Protein AF-A0A7J9EV15-F1 (afdb_monomer)

Sequence (90 aa):
SQANPLNSLFHSHYEGNWVHLFSDGAVARDFRNASVGRMVRDQFENWILGFNHYLGICSPLEVEFCGILDGLIVLLNKGYKRATIQTNNL

Solvent-accessible surface area (backbone atoms only — not comparable to full-atom values): 5222 Å² total; per-residue (Å²): 134,84,80,58,74,68,58,56,62,62,59,61,58,72,85,59,53,41,31,39,39,39,29,46,53,47,60,43,87,90,76,31,39,23,36,19,43,36,39,36,23,41,85,81,72,45,81,73,51,72,55,73,48,79,69,42,74,54,52,73,68,53,35,37,51,54,29,49,50,54,48,50,53,54,38,50,77,69,68,47,84,43,72,49,81,45,68,87,78,132

Organism: NCBI:txid34281

InterPro domains:
  IPR002156 Ribonuclease H domain [PF13456] (23-88)
  IPR036397 Ribonuclease H superfamily [G3DSA:3.30.420.10] (17-89)
  IPR044730 Ribonuclease H-like domain, plant type [cd06222] (21-89)
  IPR053151 Ribonuclease H-like [PTHR47723] (17-90)

Radius of gyration: 16.65 Å; Cα contacts (8 Å, |Δi|>4): 155; chains: 1; bounding box: 41×20×52 Å

pLDDT: mean 81.0, std 16.33, range [42.03, 94.12]

Nearest PDB structures (foldseek):
  4e19-assembly2_B  TM=9.178E-01  e=1.525E-05  Halobacterium salinarum NRC-1
  4h8k-assembly1_B  TM=8.929E-01  e=3.132E-05  uncultured organism
  3u3g-assembly3_C  TM=8.761E-01  e=1.505E-04  uncultured organism
  5i4a-assembly2_C  TM=6.050E-01  e=1.204E-02  Marinitoga piezophila KA3
  5ux0-assembly2_D  TM=5.792E-01  e=1.056E-02  Marinitoga piezophila

Secondary structure (DSSP, 8-state):
-PPPHHHHHHHTTTS--EEEEEEEEEE-TTT-EEEEEEEEEETTS-EEEEEEEEEEE--HHHHHHHHHHHHHHHHHHTT--EEEEEES--

Mean predicted aligned error: 9.3 Å

Structure (mmCIF, N/CA/C/O backbone):
data_AF-A0A7J9EV15-F1
#
_entry.id   AF-A0A7J9EV15-F1
#
loop_
_atom_site.group_PDB
_atom_site.id
_atom_site.type_symbol
_atom_site.label_atom_id
_atom_site.label_alt_id
_atom_site.label_comp_id
_atom_site.label_asym_id
_atom_site.label_entity_id
_atom_site.label_seq_id
_atom_site.pdbx_PDB_ins_code
_atom_site.Cartn_x
_atom_site.Cartn_y
_atom_site.Cartn_z
_atom_site.occupancy
_atom_site.B_iso_or_equiv
_atom_site.auth_seq_id
_atom_site.auth_comp_id
_atom_site.auth_asym_id
_atom_site.auth_atom_id
_atom_site.pdbx_PDB_model_num
ATOM 1 N N . SER A 1 1 ? -25.926 -10.834 32.770 1.00 42.75 1 SER A N 1
ATOM 2 C CA . SER A 1 1 ? -26.219 -10.318 31.420 1.00 42.75 1 SER A CA 1
ATOM 3 C C . SER A 1 1 ? -25.122 -10.802 30.490 1.00 42.75 1 SER A C 1
ATOM 5 O O . SER A 1 1 ? -23.968 -10.448 30.684 1.00 42.75 1 SER A O 1
ATOM 7 N N . GLN A 1 2 ? -25.436 -11.692 29.549 1.00 45.25 2 GLN A N 1
ATOM 8 C CA . GLN A 1 2 ? -24.468 -12.083 28.521 1.00 45.25 2 GLN A CA 1
ATOM 9 C C . GLN A 1 2 ? -24.366 -10.933 27.515 1.00 45.25 2 GLN A C 1
ATOM 11 O O . GLN A 1 2 ? -25.381 -10.494 26.975 1.00 45.25 2 GLN A O 1
ATOM 16 N N . ALA A 1 3 ? -23.163 -10.390 27.333 1.00 49.06 3 ALA A N 1
ATOM 17 C CA . ALA A 1 3 ? -22.914 -9.375 26.321 1.00 49.06 3 ALA A CA 1
ATOM 18 C C . ALA A 1 3 ? -23.159 -9.984 24.934 1.00 49.06 3 ALA A C 1
ATOM 20 O O . ALA A 1 3 ? -22.655 -11.059 24.617 1.00 49.06 3 ALA A O 1
ATOM 21 N N . ASN A 1 4 ? -23.970 -9.301 24.129 1.00 54.62 4 ASN A N 1
ATOM 22 C CA . ASN A 1 4 ? -24.280 -9.698 22.762 1.00 54.62 4 ASN A CA 1
ATOM 23 C C . ASN A 1 4 ? -22.978 -9.612 21.931 1.00 54.62 4 ASN A C 1
ATOM 25 O O . ASN A 1 4 ? -22.393 -8.526 21.892 1.00 54.62 4 ASN A O 1
ATOM 29 N N . PRO A 1 5 ? -22.499 -10.688 21.277 1.00 54.12 5 PRO A N 1
ATOM 30 C CA . PRO A 1 5 ? -21.205 -10.692 20.575 1.00 54.12 5 PRO A CA 1
ATOM 31 C C . PRO A 1 5 ? -21.127 -9.673 19.424 1.00 54.12 5 PRO A C 1
ATOM 33 O O . PRO A 1 5 ? -20.044 -9.280 19.001 1.00 54.12 5 PRO A O 1
ATOM 36 N N . LEU A 1 6 ? -22.275 -9.181 18.953 1.00 50.66 6 LEU A N 1
ATOM 37 C CA . LEU A 1 6 ? -22.357 -8.089 17.984 1.00 50.66 6 LEU A CA 1
ATOM 38 C C . LEU A 1 6 ? -21.965 -6.731 18.590 1.00 50.66 6 LEU A C 1
ATOM 40 O O . LEU A 1 6 ? -21.335 -5.925 17.917 1.00 50.66 6 LEU A O 1
ATOM 44 N N . ASN A 1 7 ? -22.252 -6.482 19.871 1.00 44.22 7 ASN A N 1
ATOM 45 C CA . ASN A 1 7 ? -21.926 -5.206 20.517 1.00 44.22 7 ASN A CA 1
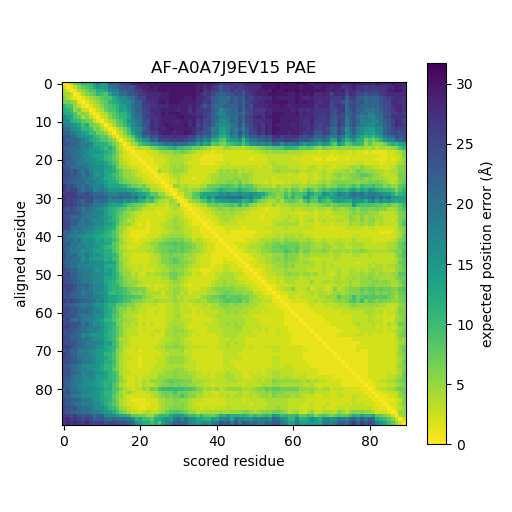ATOM 46 C C . ASN A 1 7 ? -20.425 -5.059 20.811 1.00 44.22 7 ASN A C 1
ATOM 48 O O . ASN A 1 7 ? -19.922 -3.937 20.786 1.00 44.22 7 ASN A O 1
ATOM 52 N N . SER A 1 8 ? -19.691 -6.158 21.026 1.00 48.84 8 SER A N 1
ATOM 53 C CA . SER A 1 8 ? -18.224 -6.103 21.140 1.00 48.84 8 SER A CA 1
ATOM 54 C C . SER A 1 8 ? -17.540 -5.835 19.797 1.00 48.84 8 SER A C 1
ATOM 56 O O . SER A 1 8 ? -16.483 -5.217 19.776 1.00 48.84 8 SER A O 1
ATOM 58 N N . LEU A 1 9 ? -18.165 -6.243 18.686 1.00 48.34 9 LEU A N 1
ATOM 59 C CA . LEU A 1 9 ? -17.697 -6.000 17.315 1.00 48.34 9 LEU A CA 1
ATOM 60 C C . LEU A 1 9 ? -17.773 -4.514 16.921 1.00 48.34 9 LEU A C 1
ATOM 62 O O . LEU A 1 9 ? -16.920 -4.020 16.188 1.00 48.34 9 LEU A O 1
ATOM 66 N N . PHE A 1 10 ? -18.765 -3.783 17.441 1.00 45.88 10 PHE A N 1
ATOM 67 C CA . PHE A 1 10 ? -18.901 -2.340 17.208 1.00 45.88 10 PHE A CA 1
ATOM 68 C C . PHE A 1 10 ? -18.099 -1.484 18.202 1.00 45.88 10 PHE A C 1
ATOM 70 O O . PHE A 1 10 ? -17.670 -0.388 17.842 1.00 45.88 10 PHE A O 1
ATOM 77 N N . HIS A 1 11 ? -17.857 -1.962 19.431 1.00 42.03 11 HIS A N 1
ATOM 78 C CA . HIS A 1 11 ? -17.043 -1.235 20.420 1.00 42.03 11 HIS A CA 1
ATOM 79 C C . HIS A 1 11 ? -15.529 -1.343 20.182 1.00 42.03 11 HIS A C 1
ATOM 81 O O . HIS A 1 11 ? -14.801 -0.423 20.542 1.00 42.03 11 HIS A O 1
ATOM 87 N N . SER A 1 12 ? -15.035 -2.392 19.515 1.00 47.59 12 SER A N 1
ATOM 88 C CA . SER A 1 12 ? -13.607 -2.502 19.166 1.00 47.59 12 SER A CA 1
ATOM 89 C C . SER A 1 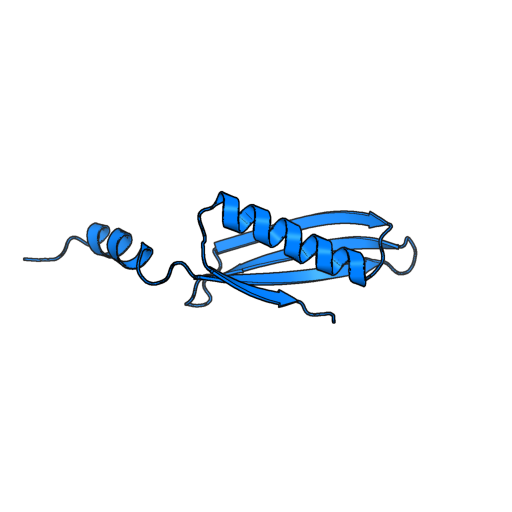12 ? -13.177 -1.581 18.017 1.00 47.59 12 SER A C 1
ATOM 91 O O . SER A 1 12 ? -11.985 -1.423 17.765 1.00 47.59 12 SER A O 1
ATOM 93 N N . HIS A 1 13 ? -14.127 -0.969 17.304 1.00 50.22 13 HIS A N 1
ATOM 94 C CA . HIS A 1 13 ? -13.851 -0.220 16.076 1.00 50.22 13 HIS A CA 1
ATOM 95 C C . HIS A 1 13 ? -13.418 1.239 16.312 1.00 50.22 13 HIS A C 1
ATOM 97 O O . HIS A 1 13 ? -12.908 1.885 15.394 1.00 50.22 13 HIS A O 1
ATOM 103 N N . TYR A 1 14 ? -13.620 1.772 17.524 1.00 50.69 14 TYR A N 1
ATOM 104 C CA . TYR A 1 14 ? -13.443 3.202 17.806 1.00 50.69 14 TYR A CA 1
ATOM 105 C C . TYR A 1 14 ? -12.165 3.566 18.574 1.00 50.69 14 TYR A C 1
ATOM 107 O O . TYR A 1 14 ? -11.665 4.675 18.388 1.00 50.69 14 TYR A O 1
ATOM 115 N N . GLU A 1 15 ? -11.573 2.662 19.358 1.00 50.47 15 GLU A N 1
ATOM 116 C CA . GLU A 1 15 ? -10.367 2.994 20.143 1.00 50.47 15 GLU A CA 1
ATOM 117 C C . GLU A 1 15 ? -9.037 2.706 19.423 1.00 50.47 15 GLU A C 1
ATOM 119 O O . GLU A 1 15 ? -7.999 3.248 19.799 1.00 50.47 15 GLU A O 1
ATOM 124 N N . GLY A 1 16 ? -9.059 1.980 18.302 1.00 57.25 16 GLY A N 1
ATOM 125 C CA . GLY A 1 16 ? -7.846 1.564 17.590 1.00 57.25 16 GLY A CA 1
ATOM 126 C C . GLY A 1 16 ? -7.973 1.593 16.072 1.00 57.25 16 GLY A C 1
ATOM 127 O O . GLY A 1 16 ? -7.582 0.636 15.421 1.00 57.25 16 GLY A O 1
ATOM 128 N N . ASN A 1 17 ? -8.531 2.655 15.475 1.00 73.19 17 ASN A N 1
ATOM 129 C CA . ASN A 1 17 ? -8.662 2.761 14.009 1.00 73.19 17 ASN A CA 1
ATOM 130 C C . ASN A 1 17 ? -7.340 3.176 13.319 1.00 73.19 17 ASN A C 1
ATOM 132 O O . ASN A 1 17 ? -7.281 4.172 12.588 1.00 73.19 17 ASN A O 1
ATOM 136 N N . TRP A 1 18 ? -6.263 2.465 13.651 1.00 84.81 18 TRP A N 1
ATOM 137 C CA . TRP A 1 18 ? -4.960 2.519 12.993 1.00 84.81 18 TRP A CA 1
ATOM 138 C C . TRP A 1 18 ? -4.753 1.272 12.133 1.00 84.81 18 TRP A C 1
ATOM 140 O O . TRP A 1 18 ? -5.234 0.188 12.461 1.00 84.81 18 TRP A O 1
ATOM 150 N N . VAL A 1 19 ? -4.067 1.447 11.011 1.00 92.81 19 VAL A N 1
ATOM 151 C CA . VAL A 1 19 ? -3.779 0.378 10.050 1.00 92.81 19 VAL A CA 1
ATOM 152 C C . VAL A 1 19 ? -2.334 0.446 9.588 1.00 92.81 19 VAL A C 1
ATOM 154 O O . VAL A 1 19 ? -1.711 1.508 9.611 1.00 92.81 19 VAL A O 1
ATOM 157 N N . HIS A 1 20 ? -1.815 -0.681 9.123 1.00 93.44 20 HIS A N 1
ATOM 158 C CA . HIS A 1 20 ? -0.503 -0.763 8.495 1.00 93.44 20 HIS A CA 1
ATOM 159 C C . HIS A 1 20 ? -0.676 -0.786 6.980 1.00 93.44 20 HIS A C 1
ATOM 161 O O . HIS A 1 20 ? -1.361 -1.662 6.455 1.00 93.44 20 HIS A O 1
ATOM 167 N N . LEU A 1 21 ? -0.079 0.179 6.284 1.00 94.12 21 LEU A N 1
ATOM 168 C CA . LEU A 1 21 ? -0.000 0.226 4.829 1.00 94.12 21 LEU A CA 1
ATOM 169 C C . LEU A 1 21 ? 1.391 -0.227 4.396 1.00 94.12 21 LEU A C 1
ATOM 171 O O . LEU A 1 21 ? 2.375 0.458 4.659 1.00 94.12 21 LEU A O 1
ATOM 175 N N . PHE A 1 22 ? 1.449 -1.338 3.679 1.00 92.56 22 PHE A N 1
ATOM 176 C CA . PHE A 1 22 ? 2.645 -1.827 3.009 1.00 92.56 22 PHE A CA 1
ATOM 177 C C . PHE A 1 22 ? 2.576 -1.434 1.537 1.00 92.56 22 PHE A C 1
ATOM 179 O O . PHE A 1 22 ? 1.544 -1.651 0.897 1.00 92.56 22 PHE A O 1
ATOM 186 N N . SER A 1 23 ? 3.660 -0.870 1.015 1.00 90.81 23 SER A N 1
ATOM 187 C CA . SER A 1 23 ? 3.833 -0.512 -0.393 1.00 90.81 23 SER A CA 1
ATOM 188 C C . SER A 1 23 ? 5.136 -1.115 -0.910 1.00 90.81 23 SER A C 1
ATOM 190 O O . SER A 1 23 ? 6.151 -1.046 -0.223 1.00 90.81 23 SER A O 1
ATOM 192 N N . ASP A 1 24 ? 5.087 -1.708 -2.098 1.00 88.31 24 ASP A N 1
ATOM 193 C CA . ASP A 1 24 ? 6.239 -2.287 -2.794 1.00 88.31 24 ASP A CA 1
ATOM 194 C C . ASP A 1 24 ? 6.190 -1.881 -4.268 1.00 88.31 24 ASP A C 1
ATOM 196 O O . ASP A 1 24 ? 5.308 -2.319 -5.021 1.00 88.31 24 ASP A O 1
ATOM 200 N N . GLY A 1 25 ? 7.090 -0.981 -4.659 1.00 87.62 25 GLY A N 1
ATOM 201 C CA . GLY A 1 25 ? 7.254 -0.541 -6.031 1.00 87.62 25 GLY A CA 1
ATOM 202 C C . GLY A 1 25 ? 8.236 -1.416 -6.808 1.00 87.62 25 GLY A C 1
ATOM 203 O O . GLY A 1 25 ? 9.381 -1.615 -6.416 1.00 87.62 25 GLY A O 1
ATOM 204 N N . ALA A 1 26 ? 7.824 -1.871 -7.990 1.00 88.94 26 ALA A N 1
ATOM 205 C CA . ALA A 1 26 ? 8.671 -2.623 -8.908 1.00 88.94 26 ALA A CA 1
ATOM 206 C C . ALA A 1 26 ? 8.785 -1.903 -10.254 1.00 88.94 26 ALA A C 1
ATOM 208 O O . ALA A 1 26 ? 7.772 -1.536 -10.848 1.00 88.94 26 ALA A O 1
ATOM 209 N N . VAL A 1 27 ? 10.013 -1.751 -10.765 1.00 87.56 27 VAL A N 1
ATOM 210 C CA . VAL A 1 27 ? 10.301 -1.206 -12.103 1.00 87.56 27 VAL A CA 1
ATOM 211 C C . VAL A 1 27 ? 11.067 -2.238 -12.929 1.00 87.56 27 VAL A C 1
ATOM 213 O O . VAL A 1 27 ? 12.145 -2.691 -12.542 1.00 87.56 27 VAL A O 1
ATOM 216 N N . ALA A 1 28 ? 10.529 -2.602 -14.091 1.00 86.31 28 ALA A N 1
ATOM 217 C CA . ALA A 1 28 ? 11.173 -3.491 -15.047 1.00 86.31 28 ALA A CA 1
ATOM 218 C C . ALA A 1 28 ? 12.381 -2.803 -15.701 1.00 86.31 28 ALA A C 1
ATOM 220 O O . ALA A 1 28 ? 12.275 -1.678 -16.188 1.00 86.31 28 ALA A O 1
ATOM 221 N N . ARG A 1 29 ? 13.527 -3.492 -15.770 1.00 77.69 29 ARG A N 1
ATOM 222 C CA . ARG A 1 29 ? 14.771 -2.927 -16.327 1.00 77.69 29 ARG A CA 1
ATOM 223 C C . ARG A 1 29 ? 14.684 -2.618 -17.823 1.00 77.69 29 ARG A C 1
ATOM 225 O O . ARG A 1 29 ? 15.207 -1.595 -18.249 1.00 77.69 29 ARG A O 1
ATOM 232 N N . ASP A 1 30 ? 14.003 -3.466 -18.589 1.00 78.50 30 ASP A N 1
ATOM 233 C CA . ASP A 1 30 ? 14.073 -3.428 -20.056 1.00 78.50 30 ASP A CA 1
ATOM 234 C C . ASP A 1 30 ? 13.140 -2.380 -20.673 1.00 78.50 30 ASP A C 1
ATOM 236 O O . ASP A 1 30 ? 13.515 -1.663 -21.597 1.00 78.50 30 ASP A O 1
ATOM 240 N N . PHE A 1 31 ? 11.926 -2.255 -20.131 1.00 74.69 31 PHE A N 1
ATOM 241 C CA . PHE A 1 31 ? 10.890 -1.355 -20.656 1.00 74.69 31 PHE A CA 1
ATOM 242 C C . PHE A 1 31 ? 10.607 -0.163 -19.739 1.00 74.69 31 PHE A C 1
ATOM 244 O O . PHE A 1 31 ? 9.770 0.671 -20.067 1.00 74.69 31 PHE A O 1
ATOM 251 N N . ARG A 1 32 ? 11.276 -0.094 -18.575 1.00 76.50 32 ARG A N 1
ATOM 252 C CA . ARG A 1 32 ? 11.013 0.876 -17.495 1.00 76.50 32 ARG A CA 1
ATOM 253 C C . ARG A 1 32 ? 9.562 0.896 -17.006 1.00 76.50 32 ARG A C 1
ATOM 255 O O . ARG A 1 32 ? 9.158 1.839 -16.336 1.00 76.50 32 ARG A O 1
ATOM 262 N N . ASN A 1 33 ? 8.792 -0.143 -17.322 1.00 86.06 33 ASN A N 1
ATOM 263 C CA . ASN A 1 33 ? 7.424 -0.282 -16.855 1.00 86.06 33 ASN A CA 1
ATOM 264 C C . ASN A 1 33 ? 7.415 -0.560 -15.361 1.00 86.06 33 ASN A C 1
ATOM 266 O O . ASN A 1 33 ? 8.138 -1.430 -14.881 1.00 86.06 33 ASN A O 1
ATOM 270 N N . ALA A 1 34 ? 6.556 0.151 -14.657 1.00 88.94 34 ALA A N 1
ATOM 271 C CA . ALA A 1 34 ? 6.461 0.122 -13.225 1.00 88.94 34 ALA A CA 1
ATOM 272 C C . ALA A 1 34 ? 5.062 -0.271 -12.773 1.00 88.94 34 ALA A C 1
ATOM 274 O O . ALA A 1 34 ? 4.039 0.094 -13.364 1.00 88.94 34 ALA A O 1
ATOM 275 N N . SER A 1 35 ? 5.033 -1.003 -11.675 1.00 90.44 35 SER A N 1
ATOM 276 C CA . SER A 1 35 ? 3.823 -1.355 -10.958 1.00 90.44 35 SER A CA 1
ATOM 277 C C . SER A 1 35 ? 4.094 -1.260 -9.476 1.00 90.44 35 SER A C 1
ATOM 279 O O . SER A 1 35 ? 5.197 -1.562 -9.030 1.00 90.44 35 SER A O 1
ATOM 281 N N . VAL A 1 36 ? 3.072 -0.912 -8.716 1.00 91.38 36 VAL A N 1
ATOM 282 C CA . VAL A 1 36 ? 3.153 -0.888 -7.264 1.00 91.38 36 VAL A CA 1
ATOM 283 C C . VAL A 1 36 ? 2.107 -1.808 -6.669 1.00 91.38 36 VAL A C 1
ATOM 285 O O . VAL A 1 36 ? 0.934 -1.768 -7.058 1.00 91.38 36 VAL A O 1
ATOM 288 N N . GLY A 1 37 ? 2.555 -2.658 -5.752 1.00 90.25 37 GLY A N 1
ATOM 289 C CA . GLY A 1 37 ? 1.705 -3.513 -4.946 1.00 90.25 37 GLY A CA 1
ATOM 290 C C . GLY A 1 37 ? 1.499 -2.930 -3.562 1.00 90.25 37 GLY A C 1
ATOM 291 O O . GLY A 1 37 ? 2.406 -2.335 -2.981 1.00 90.25 37 GLY A O 1
ATOM 292 N N . ARG A 1 38 ? 0.281 -3.066 -3.035 1.00 92.12 38 ARG A N 1
ATOM 293 C CA . ARG A 1 38 ? -0.078 -2.546 -1.715 1.00 92.12 38 ARG A CA 1
ATOM 294 C C . ARG A 1 38 ? -0.900 -3.535 -0.926 1.00 92.12 38 ARG A C 1
ATOM 296 O O . ARG A 1 38 ? -1.761 -4.231 -1.467 1.00 92.12 38 ARG A O 1
ATOM 303 N N . MET A 1 39 ? -0.683 -3.528 0.379 1.00 93.44 39 MET A N 1
ATOM 304 C CA . MET A 1 39 ? -1.422 -4.344 1.330 1.00 93.44 39 MET A CA 1
ATOM 305 C C . MET A 1 39 ? -1.733 -3.523 2.575 1.00 93.44 39 MET A C 1
ATOM 307 O O . MET A 1 39 ? -0.871 -2.824 3.096 1.00 93.44 39 MET A O 1
ATOM 311 N N . VAL A 1 40 ? -2.965 -3.628 3.061 1.00 92.31 40 VAL A N 1
ATOM 312 C CA . VAL A 1 40 ? -3.391 -3.017 4.319 1.00 92.31 40 VAL A CA 1
ATOM 313 C C . VAL A 1 40 ? -3.663 -4.111 5.338 1.00 92.31 40 VAL A C 1
ATOM 315 O O . VAL A 1 40 ? -4.379 -5.074 5.038 1.00 92.31 40 VAL A O 1
ATOM 318 N N . ARG A 1 41 ? -3.125 -3.943 6.544 1.00 92.56 41 ARG A N 1
ATOM 319 C CA . ARG A 1 41 ? -3.396 -4.804 7.696 1.00 92.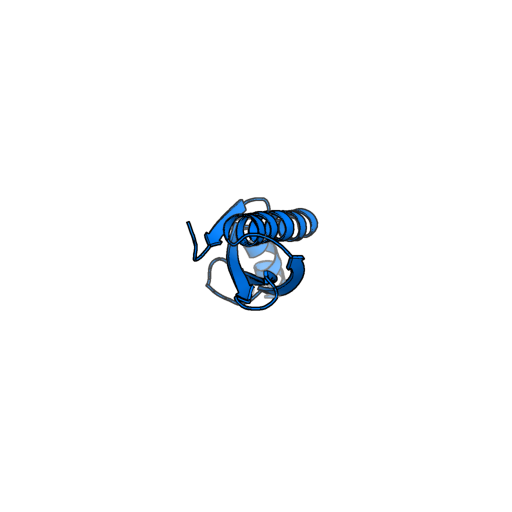56 41 ARG A CA 1
ATOM 320 C C . ARG A 1 41 ? -3.984 -4.020 8.854 1.00 92.56 41 ARG A C 1
ATOM 322 O O . ARG A 1 41 ? -3.753 -2.815 8.977 1.00 92.56 41 ARG A O 1
ATOM 329 N N . ASP A 1 42 ? -4.755 -4.710 9.682 1.00 89.50 42 ASP A N 1
ATOM 330 C CA . ASP A 1 42 ? -5.164 -4.171 10.971 1.00 89.50 42 ASP A CA 1
ATOM 331 C C . ASP A 1 42 ? -4.006 -4.235 11.978 1.00 89.50 42 ASP A C 1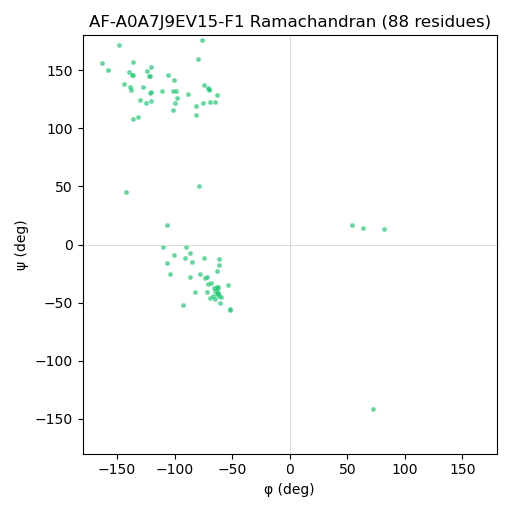
ATOM 333 O O . ASP A 1 42 ? -2.926 -4.759 11.708 1.00 89.50 42 ASP A O 1
ATOM 337 N N . GLN A 1 43 ? -4.256 -3.696 13.162 1.00 85.69 43 GLN A N 1
ATOM 338 C CA . 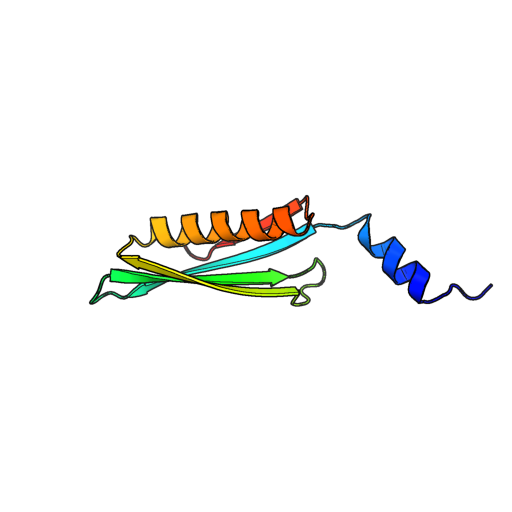GLN A 1 43 ? -3.332 -3.683 14.297 1.00 85.69 43 GLN A CA 1
ATOM 339 C C . GLN A 1 43 ? -2.921 -5.060 14.840 1.00 85.69 43 GLN A C 1
ATOM 341 O O . GLN A 1 43 ? -2.026 -5.150 15.674 1.00 85.69 43 GLN A O 1
ATOM 346 N N . PHE A 1 44 ? -3.613 -6.119 14.426 1.00 86.62 44 PHE A N 1
ATOM 347 C CA . PHE A 1 44 ? -3.348 -7.499 14.815 1.00 86.62 44 PHE A CA 1
ATOM 348 C C . PHE A 1 44 ? -2.714 -8.285 13.659 1.00 86.62 44 PHE A C 1
ATOM 350 O O . PHE A 1 44 ? -2.718 -9.513 13.685 1.00 86.62 44 PHE A O 1
ATOM 357 N N . GLU A 1 45 ? -2.180 -7.586 12.650 1.00 85.00 45 GLU A N 1
ATOM 358 C CA . GLU A 1 45 ? -1.582 -8.156 11.440 1.00 85.00 45 GLU A CA 1
ATOM 359 C C . GLU A 1 45 ? -2.563 -8.946 10.556 1.00 85.00 45 GLU A C 1
ATOM 361 O O . GLU A 1 45 ? -2.143 -9.638 9.623 1.00 85.00 45 GLU A O 1
ATOM 366 N N . ASN A 1 46 ? -3.877 -8.814 10.772 1.00 89.38 46 ASN A N 1
ATOM 367 C CA . ASN A 1 46 ? -4.855 -9.435 9.887 1.00 89.38 46 ASN A CA 1
ATOM 368 C C . ASN A 1 46 ? -4.930 -8.662 8.574 1.00 89.38 46 ASN A C 1
ATOM 370 O O . ASN A 1 46 ? -4.978 -7.428 8.544 1.00 89.38 46 ASN A O 1
ATOM 374 N N . TRP A 1 47 ? -4.991 -9.396 7.466 1.00 90.94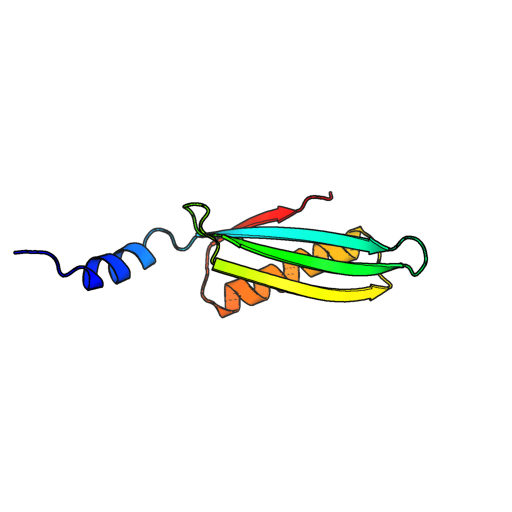 47 TRP A N 1
ATOM 375 C CA . TRP A 1 47 ? -5.137 -8.798 6.147 1.00 90.94 47 TRP A CA 1
ATOM 376 C C . TRP A 1 47 ? -6.531 -8.184 5.973 1.00 90.94 47 TRP A C 1
ATOM 378 O O . TRP A 1 47 ? -7.538 -8.879 6.080 1.00 90.94 47 TRP A O 1
ATOM 388 N N . ILE A 1 48 ? -6.581 -6.881 5.674 1.00 90.75 48 ILE A N 1
ATOM 389 C CA . ILE A 1 48 ? -7.828 -6.164 5.379 1.00 90.75 48 ILE A CA 1
ATOM 390 C C . ILE A 1 48 ? -8.086 -6.158 3.871 1.00 90.75 48 ILE A C 1
ATOM 392 O O . ILE A 1 48 ? -9.186 -6.479 3.425 1.00 90.75 48 ILE A O 1
ATOM 396 N N . LEU A 1 49 ? -7.096 -5.727 3.079 1.00 91.06 49 LEU A N 1
ATOM 397 C CA . LEU A 1 49 ? -7.207 -5.630 1.620 1.00 91.06 49 LEU A CA 1
ATOM 398 C C . LEU A 1 49 ?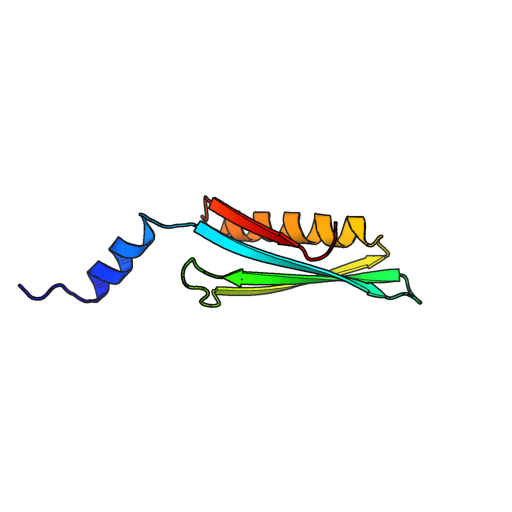 -5.843 -5.508 0.938 1.00 91.06 49 LEU A C 1
ATOM 400 O O . LEU A 1 49 ? -4.866 -5.071 1.546 1.00 91.06 49 LEU A O 1
ATOM 404 N N . GLY A 1 50 ? -5.772 -5.899 -0.331 1.00 91.06 50 GLY A N 1
ATOM 405 C CA . GLY A 1 50 ? -4.597 -5.728 -1.184 1.00 91.06 50 GLY A CA 1
ATOM 406 C C . GLY A 1 50 ? -5.003 -5.226 -2.565 1.00 91.06 50 GLY A C 1
ATOM 407 O O . GLY A 1 50 ? -6.097 -5.537 -3.036 1.00 91.06 50 GLY A O 1
ATOM 408 N N . PHE A 1 51 ? -4.161 -4.404 -3.183 1.00 89.19 51 PHE A N 1
ATOM 409 C CA . PHE A 1 51 ? -4.440 -3.789 -4.479 1.00 89.19 51 PHE A CA 1
ATOM 410 C C . PHE A 1 51 ? -3.149 -3.373 -5.174 1.00 89.19 51 PHE A C 1
ATOM 412 O O . PHE A 1 51 ? -2.173 -3.010 -4.523 1.00 89.19 51 PHE A O 1
ATOM 419 N N . ASN A 1 52 ? -3.176 -3.389 -6.504 1.00 90.50 52 ASN A N 1
ATOM 420 C CA . ASN A 1 52 ? -2.030 -3.061 -7.343 1.00 90.50 52 ASN A CA 1
ATOM 421 C C . ASN A 1 52 ? -2.393 -1.925 -8.300 1.00 90.50 52 ASN A C 1
ATOM 423 O O . ASN A 1 52 ? -3.542 -1.820 -8.731 1.00 90.50 52 ASN A O 1
ATOM 427 N N . HIS A 1 53 ? -1.414 -1.098 -8.656 1.00 89.38 53 HIS A N 1
ATOM 428 C CA . HIS A 1 53 ? -1.561 -0.067 -9.681 1.00 89.38 53 HIS A CA 1
ATOM 429 C C . HIS A 1 53 ? -0.405 -0.165 -10.675 1.00 89.38 53 HIS A C 1
ATOM 431 O O . HIS A 1 53 ? 0.765 -0.133 -10.295 1.00 89.38 53 HIS A O 1
ATOM 437 N N . TYR A 1 54 ? -0.740 -0.307 -11.954 1.00 90.50 54 TYR A N 1
ATOM 438 C CA . TYR A 1 54 ? 0.213 -0.188 -13.049 1.00 90.50 54 TYR A CA 1
ATOM 439 C C . TYR A 1 54 ? 0.429 1.292 -13.388 1.00 90.50 54 TYR A C 1
ATOM 441 O O . TYR A 1 54 ? -0.521 1.968 -13.768 1.00 90.50 54 TYR A O 1
ATOM 449 N N . LEU A 1 55 ? 1.665 1.778 -13.261 1.00 87.44 55 LEU A N 1
ATOM 450 C CA . LEU A 1 55 ? 2.015 3.194 -13.436 1.00 87.44 55 LEU A CA 1
ATOM 451 C C . LEU A 1 55 ? 2.632 3.505 -14.807 1.00 87.44 55 LEU A C 1
ATOM 453 O O . LEU A 1 55 ? 2.805 4.670 -15.154 1.00 87.44 55 LEU A O 1
ATOM 457 N N . GLY A 1 56 ? 2.962 2.484 -15.603 1.00 89.06 56 GLY A N 1
ATOM 458 C CA . GLY A 1 56 ? 3.670 2.683 -16.868 1.00 89.06 56 GLY A CA 1
ATOM 459 C C . GLY A 1 56 ? 5.129 3.069 -16.640 1.00 89.06 56 GLY A C 1
ATOM 460 O O . GLY A 1 56 ? 5.777 2.511 -15.763 1.00 89.06 56 GLY A O 1
ATOM 461 N N . ILE A 1 57 ? 5.677 3.979 -17.444 1.00 89.50 57 ILE A N 1
ATOM 462 C CA . ILE A 1 57 ? 7.101 4.331 -17.367 1.00 89.50 57 ILE A CA 1
ATOM 463 C C . ILE A 1 57 ? 7.333 5.341 -16.243 1.00 89.50 57 ILE A C 1
ATOM 465 O O . ILE A 1 57 ? 6.960 6.504 -16.378 1.00 89.50 57 ILE A O 1
ATOM 469 N N . CYS A 1 58 ? 8.013 4.927 -15.175 1.00 87.50 58 CYS A N 1
ATOM 470 C CA . CYS A 1 58 ? 8.474 5.833 -14.123 1.00 87.50 58 CYS A CA 1
ATOM 471 C C . CYS A 1 58 ? 9.792 5.356 -13.488 1.00 87.50 58 CYS A C 1
ATOM 473 O O . CYS A 1 58 ? 10.339 4.300 -13.818 1.00 87.50 58 CYS A O 1
ATOM 475 N N . SER A 1 59 ? 10.385 6.197 -12.651 1.00 87.81 59 SER A N 1
ATOM 476 C CA . SER A 1 59 ? 11.573 5.884 -11.860 1.00 87.81 59 SER A CA 1
ATOM 477 C C . SER A 1 59 ? 11.223 5.063 -10.609 1.00 87.81 59 SER A C 1
ATOM 479 O O . SER A 1 59 ? 10.085 5.113 -10.138 1.00 87.81 59 SER A O 1
ATOM 481 N N . PRO A 1 60 ? 12.203 4.348 -10.018 1.00 85.38 60 PRO A N 1
ATOM 482 C CA . PRO A 1 60 ? 12.013 3.646 -8.747 1.00 85.38 60 PRO A CA 1
ATOM 483 C C . PRO A 1 60 ? 11.477 4.542 -7.620 1.00 85.38 60 PRO A C 1
ATOM 485 O O . PRO A 1 60 ? 10.658 4.111 -6.823 1.00 85.38 60 PRO A O 1
ATOM 488 N N . LEU A 1 61 ? 11.877 5.814 -7.579 1.00 88.19 61 LEU A N 1
ATOM 489 C CA . LEU A 1 61 ? 11.384 6.749 -6.568 1.00 88.19 61 LEU A CA 1
ATOM 490 C C . LEU A 1 61 ? 9.916 7.146 -6.810 1.00 88.19 61 LEU A C 1
ATOM 492 O O . LEU A 1 61 ? 9.125 7.237 -5.874 1.00 88.19 61 LEU A O 1
ATOM 496 N N . GLU A 1 62 ? 9.537 7.371 -8.069 1.00 89.44 62 GLU A N 1
ATOM 497 C CA . GLU A 1 62 ? 8.161 7.725 -8.436 1.00 89.44 62 GLU A CA 1
ATOM 498 C C . GLU A 1 62 ? 7.179 6.584 -8.144 1.00 89.44 62 GLU A C 1
ATOM 500 O O . GLU A 1 62 ? 6.089 6.847 -7.637 1.00 89.44 62 GLU A O 1
ATOM 505 N N . VAL A 1 63 ? 7.553 5.324 -8.408 1.00 90.69 63 VAL A N 1
ATOM 506 C CA . VAL A 1 63 ? 6.675 4.173 -8.121 1.00 90.69 63 VAL A CA 1
ATOM 507 C C . VAL A 1 63 ? 6.380 4.034 -6.625 1.00 90.69 63 VAL A C 1
ATOM 509 O O . VAL A 1 63 ? 5.237 3.753 -6.262 1.00 90.69 63 VAL A O 1
ATOM 512 N N . GLU A 1 64 ? 7.352 4.319 -5.756 1.00 87.88 64 GLU A N 1
ATOM 513 C CA . GLU A 1 64 ? 7.158 4.285 -4.302 1.00 87.88 64 GLU A CA 1
ATOM 514 C C . GLU A 1 64 ? 6.247 5.417 -3.818 1.00 87.88 64 GLU A C 1
ATOM 516 O O . GLU A 1 64 ? 5.289 5.177 -3.078 1.00 87.88 64 GLU A O 1
ATOM 521 N N . PHE A 1 65 ? 6.472 6.652 -4.286 1.00 90.44 65 PHE A N 1
ATOM 522 C CA . PHE A 1 65 ? 5.618 7.783 -3.913 1.00 90.44 65 PHE A CA 1
ATOM 523 C C . PHE A 1 65 ? 4.176 7.613 -4.400 1.00 90.44 65 PHE A C 1
ATOM 525 O O . PHE A 1 65 ? 3.239 7.861 -3.636 1.00 90.44 65 PHE A O 1
ATOM 532 N N . CYS A 1 66 ? 3.975 7.144 -5.634 1.00 90.50 66 CYS A N 1
ATOM 533 C CA . CYS A 1 66 ? 2.647 6.796 -6.142 1.00 90.50 66 CYS A CA 1
ATOM 534 C C . CYS A 1 66 ? 2.016 5.648 -5.338 1.00 90.50 66 CYS A C 1
ATOM 536 O O . CYS A 1 66 ? 0.812 5.644 -5.080 1.00 90.50 66 CYS A O 1
ATOM 538 N N . GLY A 1 67 ? 2.829 4.687 -4.900 1.00 90.12 67 GLY A N 1
ATOM 539 C CA . GLY A 1 67 ? 2.452 3.643 -3.956 1.00 90.12 67 GLY A CA 1
ATOM 540 C C . GLY A 1 67 ? 1.814 4.185 -2.685 1.00 90.12 67 GLY A C 1
ATOM 541 O O . GLY A 1 67 ? 0.673 3.847 -2.361 1.00 90.12 67 GLY A O 1
ATOM 542 N N . ILE A 1 68 ? 2.531 5.074 -2.007 1.00 92.06 68 ILE A N 1
ATOM 543 C CA . ILE A 1 68 ? 2.101 5.688 -0.751 1.00 92.06 68 ILE A CA 1
ATOM 544 C C . ILE A 1 68 ? 0.861 6.565 -0.955 1.00 92.06 68 ILE A C 1
ATOM 546 O O . ILE A 1 68 ? -0.096 6.445 -0.190 1.00 92.06 68 ILE A O 1
ATOM 550 N N . LEU A 1 69 ? 0.851 7.419 -1.984 1.00 93.31 69 LEU A N 1
ATOM 551 C CA . LEU A 1 69 ? -0.247 8.356 -2.241 1.00 93.31 69 LEU A CA 1
ATOM 552 C C . LEU A 1 69 ? -1.575 7.627 -2.471 1.00 93.31 69 LEU A C 1
ATOM 554 O O . LEU A 1 69 ? -2.569 7.922 -1.807 1.00 93.31 69 LEU A O 1
ATOM 558 N N . ASP A 1 70 ? -1.583 6.639 -3.360 1.00 92.19 70 ASP A N 1
ATOM 559 C CA . ASP A 1 70 ? -2.776 5.838 -3.638 1.00 92.19 70 ASP A CA 1
ATOM 560 C C . ASP A 1 70 ? -3.222 5.046 -2.405 1.00 92.19 70 ASP A C 1
ATOM 562 O O . ASP A 1 70 ? -4.417 4.934 -2.125 1.00 92.19 70 ASP A O 1
ATOM 566 N N . GLY A 1 71 ? -2.252 4.526 -1.647 1.00 92.69 71 GLY A N 1
ATOM 567 C CA . GLY A 1 71 ? -2.465 3.916 -0.341 1.00 92.69 71 GLY A CA 1
ATOM 568 C C . GLY A 1 71 ? -3.259 4.819 0.595 1.00 92.69 71 GLY A C 1
ATOM 569 O O . GLY A 1 71 ? -4.322 4.439 1.086 1.00 92.69 71 GLY A O 1
ATOM 570 N N . LEU A 1 72 ? -2.772 6.042 0.794 1.00 93.50 72 LEU A N 1
ATOM 571 C CA . LEU A 1 72 ? -3.398 7.039 1.655 1.00 93.50 72 LEU A CA 1
ATOM 572 C C . LEU A 1 72 ? -4.795 7.433 1.173 1.00 93.50 72 LEU A C 1
ATOM 574 O O . LEU A 1 72 ? -5.706 7.513 1.994 1.00 93.50 72 LEU A O 1
ATOM 578 N N . ILE A 1 73 ? -4.999 7.618 -0.134 1.00 94.00 73 ILE A N 1
ATOM 579 C CA . ILE A 1 73 ? -6.320 7.938 -0.697 1.00 94.00 73 ILE A CA 1
ATOM 580 C C . ILE A 1 73 ? -7.326 6.823 -0.381 1.00 94.00 73 ILE A C 1
ATOM 582 O O . ILE A 1 73 ? -8.436 7.101 0.077 1.00 94.00 73 ILE A O 1
ATOM 586 N N . VAL A 1 74 ? -6.943 5.555 -0.563 1.00 92.31 74 VAL A N 1
ATOM 587 C CA 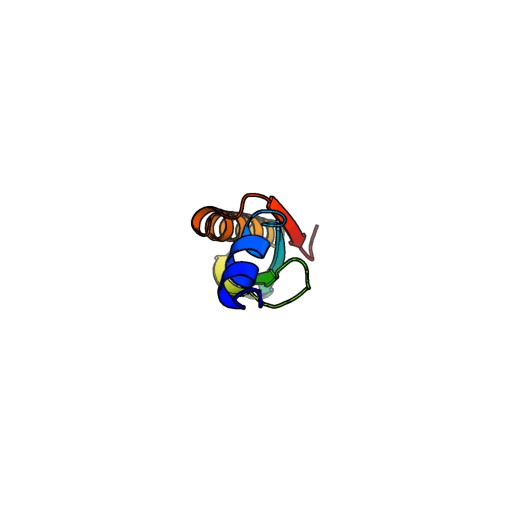. VAL A 1 74 ? -7.808 4.408 -0.238 1.00 92.31 74 VAL A CA 1
ATOM 588 C C . VAL A 1 74 ? -8.137 4.360 1.254 1.00 92.31 74 VAL A C 1
ATOM 590 O O . VAL A 1 74 ? -9.286 4.105 1.621 1.00 92.31 74 VAL A O 1
ATOM 593 N N . LEU A 1 75 ? -7.155 4.622 2.117 1.00 92.19 75 LEU A N 1
ATOM 594 C CA . LEU A 1 75 ? -7.361 4.625 3.563 1.00 92.19 75 LEU A CA 1
ATOM 595 C C . LEU A 1 75 ? -8.284 5.760 4.021 1.00 92.19 75 LEU A C 1
ATOM 597 O O . LEU A 1 75 ? -9.206 5.518 4.804 1.00 92.19 75 LEU A O 1
ATOM 601 N N . LEU A 1 76 ? -8.087 6.968 3.491 1.00 92.06 76 LEU A N 1
ATOM 602 C CA . LEU A 1 76 ? -8.936 8.126 3.771 1.00 92.06 76 LEU A CA 1
ATOM 603 C C . LEU A 1 76 ? -10.378 7.879 3.318 1.00 92.06 76 LEU A C 1
ATOM 605 O O . LEU A 1 76 ? -11.307 8.102 4.093 1.00 92.06 76 LEU A O 1
ATOM 609 N N . ASN A 1 77 ? -10.569 7.325 2.117 1.00 91.50 77 ASN A N 1
ATOM 610 C CA . ASN A 1 77 ? -11.894 6.972 1.595 1.00 91.50 77 ASN A CA 1
ATOM 611 C C . ASN A 1 77 ? -12.604 5.893 2.433 1.00 91.50 77 ASN A C 1
ATOM 613 O O . ASN A 1 77 ? -13.829 5.806 2.417 1.00 91.50 77 ASN A O 1
ATOM 617 N N . LYS A 1 78 ? -11.853 5.080 3.186 1.00 88.00 78 LYS A N 1
ATOM 618 C CA . LYS A 1 78 ? -12.383 4.085 4.133 1.00 88.00 78 LYS A CA 1
ATOM 619 C C . LYS A 1 78 ? -12.589 4.627 5.550 1.00 88.00 78 LYS A C 1
ATOM 621 O O . LYS A 1 78 ? -13.076 3.898 6.409 1.00 88.00 78 LYS A O 1
ATOM 626 N N . GLY A 1 79 ? -12.246 5.890 5.803 1.00 89.88 79 GLY A N 1
ATOM 627 C CA . GLY A 1 79 ? -12.424 6.540 7.101 1.00 89.88 79 GLY A CA 1
ATOM 628 C C . GLY A 1 79 ? -11.324 6.239 8.122 1.00 89.88 79 GLY A C 1
ATOM 629 O O . GLY A 1 79 ? -11.499 6.534 9.309 1.00 89.88 79 GLY A O 1
ATOM 630 N N . TYR A 1 80 ? -10.190 5.672 7.696 1.00 89.44 80 TYR A N 1
ATOM 631 C CA . TYR A 1 80 ? -9.030 5.516 8.571 1.00 89.44 80 TYR A CA 1
ATOM 632 C C . TYR A 1 80 ? -8.390 6.876 8.841 1.00 89.44 80 TYR A C 1
ATOM 634 O O . TYR A 1 80 ? -8.189 7.684 7.936 1.00 89.44 80 TYR A O 1
ATOM 642 N N . LYS A 1 81 ? -8.069 7.130 10.111 1.00 87.44 81 LYS A N 1
ATOM 643 C CA . LYS A 1 81 ? -7.498 8.411 10.565 1.00 87.44 81 LYS A CA 1
ATOM 644 C C . LYS A 1 81 ? -6.016 8.318 10.908 1.00 87.44 81 LYS A C 1
ATOM 646 O O . LYS A 1 81 ? -5.361 9.341 11.069 1.00 87.44 81 LYS A O 1
ATOM 651 N N . ARG A 1 82 ? -5.508 7.099 11.086 1.00 89.62 82 ARG A N 1
ATOM 652 C CA . ARG A 1 82 ? -4.128 6.815 11.477 1.00 89.62 82 ARG A CA 1
ATOM 653 C C . ARG A 1 82 ? -3.623 5.646 10.644 1.00 89.62 82 ARG A C 1
ATOM 655 O O . ARG A 1 82 ? -4.325 4.648 10.510 1.00 89.62 82 ARG A O 1
ATOM 662 N N . ALA A 1 83 ? -2.426 5.779 10.092 1.00 91.06 83 ALA A N 1
ATOM 663 C CA . ALA A 1 83 ? -1.783 4.721 9.332 1.00 91.06 83 ALA A CA 1
ATOM 664 C C . ALA A 1 83 ? -0.274 4.742 9.576 1.00 91.06 83 ALA A C 1
ATOM 666 O O . ALA A 1 83 ? 0.327 5.816 9.594 1.00 91.06 83 ALA A O 1
ATOM 667 N N . THR A 1 84 ? 0.323 3.565 9.735 1.00 92.31 84 THR A N 1
ATOM 668 C CA . THR A 1 84 ? 1.776 3.381 9.684 1.00 92.31 84 THR A CA 1
ATOM 669 C C . THR A 1 84 ? 2.131 2.905 8.284 1.00 92.31 84 THR A C 1
ATOM 671 O O . THR A 1 84 ? 1.554 1.934 7.800 1.00 92.31 84 THR A O 1
ATOM 674 N N . ILE A 1 85 ? 3.054 3.601 7.628 1.00 92.19 85 ILE A N 1
ATOM 675 C CA . ILE A 1 85 ? 3.466 3.309 6.254 1.00 92.19 85 ILE A CA 1
ATOM 676 C C . ILE A 1 85 ? 4.787 2.548 6.296 1.00 92.19 85 ILE A C 1
ATOM 678 O O . ILE A 1 85 ? 5.726 2.976 6.964 1.00 92.19 85 ILE A O 1
ATOM 682 N N . GLN A 1 86 ? 4.861 1.456 5.547 1.00 91.19 86 GLN A N 1
ATOM 683 C CA . GLN A 1 86 ? 6.083 0.712 5.298 1.00 91.19 86 GLN A CA 1
ATOM 684 C C . GLN A 1 86 ? 6.294 0.594 3.787 1.00 91.19 86 GLN A C 1
ATOM 686 O O . GLN A 1 86 ? 5.446 0.062 3.074 1.00 91.19 86 GLN A O 1
ATOM 691 N N . THR A 1 87 ? 7.430 1.095 3.312 1.00 86.44 87 THR A N 1
ATOM 692 C CA . THR A 1 87 ? 7.930 0.916 1.942 1.00 86.44 87 THR A CA 1
ATOM 693 C C . THR A 1 87 ? 9.301 0.253 2.015 1.00 86.44 87 THR A C 1
ATOM 695 O O . THR A 1 87 ? 10.044 0.454 2.980 1.00 86.44 87 THR A O 1
ATOM 698 N N . ASN A 1 88 ? 9.597 -0.609 1.049 1.00 71.69 88 ASN A N 1
ATOM 699 C CA . ASN A 1 88 ? 10.831 -1.383 0.967 1.00 71.69 88 ASN A CA 1
ATOM 700 C C . ASN A 1 88 ? 11.983 -0.641 0.271 1.00 71.69 88 ASN A C 1
ATOM 702 O O . ASN A 1 88 ? 13.105 -1.142 0.322 1.00 71.69 88 ASN A O 1
ATOM 706 N N . ASN A 1 89 ? 11.747 0.541 -0.309 1.00 63.91 89 ASN A N 1
ATOM 707 C CA . ASN A 1 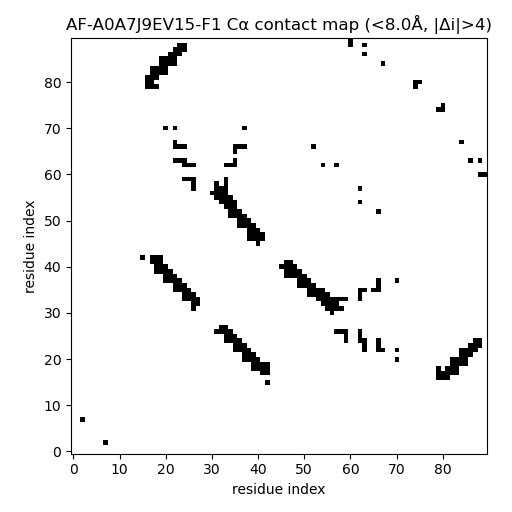89 ? 12.778 1.313 -1.001 1.00 63.91 89 ASN A CA 1
ATOM 708 C C . ASN A 1 89 ? 12.774 2.789 -0.566 1.00 63.91 89 ASN A C 1
ATOM 710 O O . ASN A 1 89 ? 11.881 3.556 -0.929 1.00 63.91 89 ASN A O 1
ATOM 714 N N . LEU A 1 90 ? 13.817 3.188 0.169 1.00 50.19 90 LEU A N 1
ATOM 715 C CA . LEU A 1 90 ? 14.273 4.574 0.328 1.00 50.19 90 LEU A CA 1
ATOM 716 C C . LEU A 1 90 ? 15.771 4.644 0.030 1.00 50.19 90 LEU A C 1
ATOM 718 O O . LEU A 1 90 ? 16.512 3.811 0.601 1.00 50.19 90 LEU A O 1
#

Foldseek 3Di:
DDPDPVVVVVVVCPPFLEKEKEKEKDADPPQRWIKMKIWIAGPVRHTDDIDMDTPGHDDSVVRRVVRVVVSVVVCVVVVRPHYDYDYPDD